Protein AF-A0A4Q6A6E2-F1 (afdb_monomer)

Sequence (60 aa):
IPITIVTLGLFLLVINIIIVKLCDYLIDGFAVNNWLAALLFSLVVSVVSSILHGFAKDKD

Structure (mmCIF, N/CA/C/O backbone):
data_AF-A0A4Q6A6E2-F1
#
_entry.id   AF-A0A4Q6A6E2-F1
#
loop_
_atom_site.group_PDB
_atom_site.id
_atom_site.type_symbol
_atom_site.label_atom_id
_atom_site.label_alt_id
_atom_site.label_comp_id
_atom_site.label_asym_id
_atom_site.label_entity_id
_atom_site.label_seq_id
_atom_site.pdbx_PDB_ins_code
_atom_site.Cartn_x
_atom_site.Cartn_y
_atom_site.Cartn_z
_atom_site.occupancy
_atom_site.B_iso_or_equiv
_atom_site.auth_seq_id
_atom_site.auth_comp_id
_atom_site.auth_asym_id
_atom_site.auth_atom_id
_atom_site.pdbx_PDB_model_num
ATOM 1 N N . ILE A 1 1 ? -24.964 -10.678 10.868 1.00 68.94 1 ILE A N 1
ATOM 2 C CA . ILE A 1 1 ? -24.737 -11.768 9.890 1.00 68.94 1 ILE A CA 1
ATOM 3 C C . ILE A 1 1 ? -23.242 -11.772 9.539 1.00 68.94 1 ILE A C 1
ATOM 5 O O . ILE A 1 1 ? -22.802 -10.868 8.838 1.00 68.94 1 ILE A O 1
ATOM 9 N N . PRO A 1 2 ? -22.437 -12.706 10.079 1.00 74.38 2 PRO A N 1
ATOM 10 C CA . PRO A 1 2 ? -20.973 -12.713 9.924 1.00 74.38 2 PRO A CA 1
ATOM 11 C C . PRO A 1 2 ? -20.520 -12.823 8.464 1.00 74.38 2 PRO A C 1
ATOM 13 O O . PRO A 1 2 ? -19.556 -12.178 8.064 1.00 74.38 2 PRO A O 1
ATOM 16 N N . ILE A 1 3 ? -21.281 -13.565 7.651 1.00 84.69 3 ILE A N 1
ATOM 17 C CA . ILE A 1 3 ? -21.037 -13.701 6.212 1.00 84.69 3 ILE A CA 1
ATOM 18 C C . ILE A 1 3 ? -21.056 -12.339 5.507 1.00 84.69 3 ILE A C 1
ATOM 20 O O . ILE A 1 3 ? -20.279 -12.126 4.592 1.00 84.69 3 ILE A O 1
ATOM 24 N N . THR A 1 4 ? -21.879 -11.393 5.976 1.00 81.06 4 THR A N 1
ATOM 25 C CA . THR A 1 4 ? -22.012 -10.064 5.371 1.00 81.06 4 THR A CA 1
ATOM 26 C C . THR A 1 4 ? -20.773 -9.206 5.612 1.00 81.06 4 THR A C 1
ATOM 28 O O . THR A 1 4 ? -20.360 -8.487 4.714 1.00 81.06 4 THR A O 1
ATOM 31 N N . ILE A 1 5 ? -20.134 -9.310 6.784 1.00 84.50 5 ILE A N 1
ATOM 32 C CA . ILE A 1 5 ? -18.848 -8.644 7.067 1.00 84.50 5 ILE A CA 1
ATOM 33 C C . ILE A 1 5 ? -17.755 -9.219 6.162 1.00 84.50 5 ILE A C 1
ATOM 35 O O . ILE A 1 5 ? -16.961 -8.468 5.605 1.00 84.50 5 ILE A O 1
ATOM 39 N N . VAL A 1 6 ? -17.746 -10.541 5.972 1.00 84.88 6 VAL A N 1
ATOM 40 C CA . VAL A 1 6 ? -16.788 -11.211 5.084 1.00 84.88 6 VAL A CA 1
ATOM 41 C C . VAL A 1 6 ? -17.014 -10.796 3.631 1.00 84.88 6 VAL A C 1
ATOM 43 O O . VAL A 1 6 ? -16.056 -10.440 2.955 1.00 84.88 6 VAL A O 1
ATOM 46 N N . THR A 1 7 ? -18.258 -10.762 3.146 1.00 86.94 7 THR A N 1
ATOM 47 C CA . THR A 1 7 ? -18.556 -10.365 1.762 1.00 86.94 7 THR A CA 1
ATOM 48 C C . THR A 1 7 ? -18.356 -8.871 1.520 1.00 86.94 7 THR A C 1
ATOM 50 O O . THR A 1 7 ? -17.862 -8.506 0.460 1.00 86.94 7 THR A O 1
ATOM 53 N N . LEU A 1 8 ? -18.687 -7.999 2.481 1.00 86.81 8 LEU A N 1
ATOM 54 C CA . LEU A 1 8 ? -18.434 -6.555 2.378 1.00 86.81 8 LEU A CA 1
ATOM 55 C C . LEU A 1 8 ? -16.937 -6.237 2.481 1.00 86.81 8 LEU A C 1
ATOM 57 O O . LEU A 1 8 ? -16.432 -5.430 1.706 1.00 86.81 8 LEU A O 1
ATOM 61 N N . GLY A 1 9 ? -16.207 -6.903 3.379 1.00 84.19 9 GLY A N 1
ATOM 62 C CA . GLY A 1 9 ? -14.751 -6.787 3.476 1.00 84.19 9 GLY A CA 1
ATOM 63 C C . GLY A 1 9 ? -14.048 -7.295 2.216 1.00 84.19 9 GLY A C 1
ATOM 64 O O . GLY A 1 9 ? -13.156 -6.629 1.693 1.00 84.19 9 GLY A O 1
ATOM 65 N N . LEU A 1 10 ? -14.500 -8.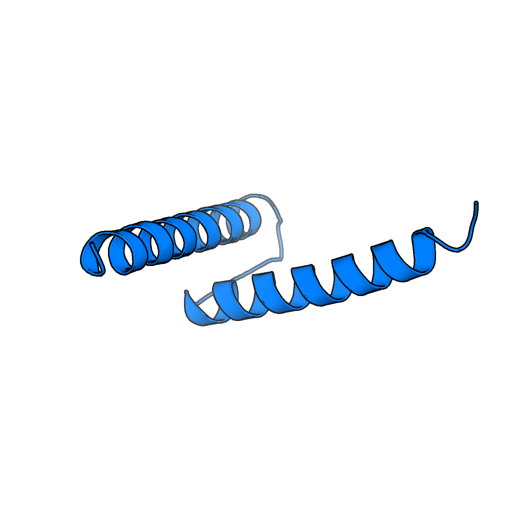428 1.668 1.00 84.62 10 LEU A N 1
ATOM 66 C CA . LEU A 1 10 ? -13.995 -8.965 0.406 1.00 84.62 10 LEU A CA 1
ATOM 67 C C . LEU A 1 10 ? -14.306 -8.030 -0.773 1.00 84.62 10 LEU A C 1
ATOM 69 O O . LEU A 1 10 ? -13.442 -7.810 -1.617 1.00 84.62 10 LEU A O 1
ATOM 73 N N . PHE A 1 11 ? -15.496 -7.427 -0.811 1.00 87.62 11 PHE A N 1
ATOM 74 C CA . PHE A 1 11 ? -15.868 -6.449 -1.835 1.00 87.62 11 PHE A CA 1
ATOM 75 C C . PHE A 1 11 ? -14.962 -5.208 -1.807 1.00 87.62 11 PHE A C 1
ATOM 77 O O . PHE A 1 11 ? -14.488 -4.766 -2.851 1.00 87.62 11 PHE A O 1
ATOM 84 N N . LEU A 1 12 ? -14.638 -4.691 -0.618 1.00 84.44 12 LEU A N 1
ATOM 85 C CA . LEU A 1 12 ? -13.689 -3.580 -0.462 1.00 84.44 12 LEU A CA 1
ATOM 86 C C . LEU A 1 12 ? -12.274 -3.938 -0.944 1.00 84.44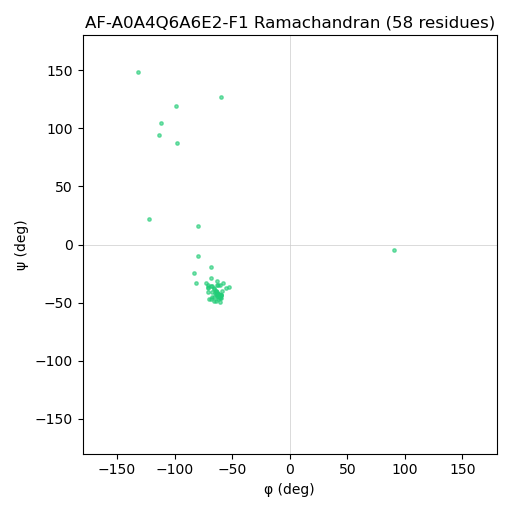 12 LEU A C 1
ATOM 88 O O . LEU A 1 12 ? -11.583 -3.095 -1.519 1.00 84.44 12 LEU A O 1
ATOM 92 N N . LEU A 1 13 ? -11.859 -5.189 -0.747 1.00 83.12 13 LEU A N 1
ATOM 93 C CA . LEU A 1 13 ? -10.599 -5.729 -1.258 1.00 83.12 13 LEU A CA 1
ATOM 94 C C . LEU A 1 13 ? -10.571 -5.730 -2.792 1.00 83.12 13 LEU A C 1
ATOM 96 O O . LEU A 1 13 ? -9.594 -5.284 -3.394 1.00 83.12 13 LEU A O 1
ATOM 100 N N . VAL A 1 14 ? -11.669 -6.157 -3.422 1.00 84.94 14 VAL A N 1
ATOM 101 C CA . VAL A 1 14 ? -11.829 -6.127 -4.884 1.00 84.94 14 VAL A CA 1
ATOM 102 C C . VAL A 1 14 ? -11.742 -4.692 -5.417 1.00 84.94 14 VAL A C 1
ATOM 104 O O . VAL A 1 14 ? -11.004 -4.445 -6.369 1.00 84.94 14 VAL A O 1
ATOM 107 N N . ILE A 1 15 ? -12.425 -3.732 -4.784 1.00 88.00 15 ILE A N 1
ATOM 108 C CA . ILE A 1 15 ? -12.388 -2.319 -5.199 1.00 88.00 15 ILE A CA 1
ATOM 109 C C . ILE A 1 15 ? -10.977 -1.727 -5.083 1.00 88.00 15 ILE A C 1
ATOM 111 O O . ILE A 1 15 ? -10.524 -1.057 -6.008 1.00 88.00 15 ILE A O 1
ATOM 115 N N . ASN A 1 16 ? -10.250 -2.008 -3.998 1.00 83.94 16 ASN A N 1
ATOM 116 C CA . ASN A 1 16 ? -8.867 -1.541 -3.843 1.00 83.94 16 ASN A CA 1
ATOM 117 C C . ASN A 1 16 ? -7.953 -2.061 -4.963 1.00 83.94 16 ASN A C 1
ATOM 119 O O . ASN A 1 16 ? -7.172 -1.298 -5.528 1.00 83.94 16 ASN A O 1
ATOM 123 N N . ILE A 1 17 ? -8.081 -3.343 -5.324 1.00 83.50 17 ILE A N 1
ATOM 124 C CA . ILE A 1 17 ? -7.304 -3.943 -6.418 1.00 83.50 17 ILE A CA 1
ATOM 125 C C . ILE A 1 17 ? -7.636 -3.267 -7.753 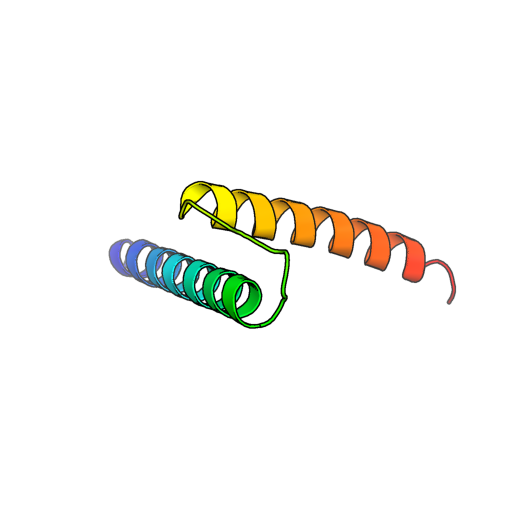1.00 83.50 17 ILE A C 1
ATOM 127 O O . ILE A 1 17 ? -6.717 -2.966 -8.514 1.00 83.50 17 ILE A O 1
ATOM 131 N N . ILE A 1 18 ? -8.918 -2.991 -8.025 1.00 87.38 18 ILE A N 1
ATOM 132 C CA . ILE A 1 18 ? -9.349 -2.286 -9.243 1.00 87.38 18 ILE A CA 1
ATOM 133 C C . ILE A 1 18 ? -8.713 -0.893 -9.318 1.00 87.38 18 ILE A C 1
ATOM 135 O O . ILE A 1 18 ? -8.176 -0.539 -10.362 1.00 87.38 18 ILE A O 1
ATOM 139 N N . ILE A 1 19 ? -8.719 -0.125 -8.225 1.00 86.88 19 ILE A N 1
ATOM 140 C CA . ILE A 1 19 ? -8.126 1.223 -8.181 1.00 86.88 19 ILE A CA 1
ATOM 141 C C . ILE A 1 19 ? -6.621 1.171 -8.469 1.00 86.88 19 ILE A C 1
ATOM 143 O O . ILE A 1 19 ? -6.122 1.954 -9.275 1.00 86.88 19 ILE A O 1
ATOM 147 N N . VAL A 1 20 ? -5.893 0.226 -7.869 1.00 84.44 20 VAL A N 1
ATOM 148 C CA . VAL A 1 20 ? -4.447 0.095 -8.103 1.00 84.44 20 VAL A CA 1
ATOM 149 C C . VAL A 1 20 ? -4.147 -0.349 -9.536 1.00 84.44 20 VAL A C 1
ATOM 151 O O . VAL A 1 20 ? -3.247 0.206 -10.160 1.00 84.44 20 VAL A O 1
ATOM 154 N N . LYS A 1 21 ? -4.921 -1.295 -10.087 1.00 83.25 21 LYS A N 1
ATOM 155 C CA . LYS A 1 21 ? -4.816 -1.713 -11.497 1.00 83.25 21 LYS A CA 1
ATOM 156 C C . LYS A 1 21 ? -5.155 -0.586 -12.472 1.00 83.25 21 LYS A C 1
ATOM 158 O O . LYS A 1 21 ? -4.614 -0.539 -13.571 1.00 83.25 21 LYS A O 1
ATOM 163 N N . LEU A 1 22 ? -6.045 0.315 -12.076 1.00 87.44 22 LEU A N 1
ATOM 164 C CA . LEU A 1 22 ? -6.352 1.506 -12.846 1.00 87.44 22 LEU A CA 1
ATOM 165 C C . L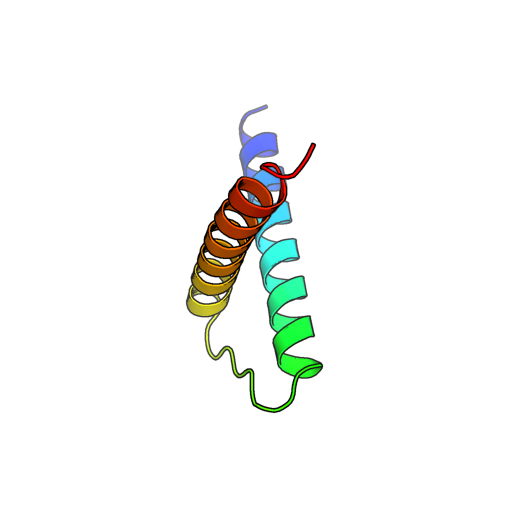EU A 1 22 ? -5.159 2.475 -12.814 1.00 87.44 22 LEU A C 1
ATOM 167 O O . LEU A 1 22 ? -4.713 2.903 -13.868 1.00 87.44 22 LEU A O 1
ATOM 171 N N . CYS A 1 23 ? -4.560 2.743 -11.651 1.00 85.69 23 CYS A N 1
ATOM 172 C CA . CYS A 1 23 ? -3.333 3.549 -11.563 1.00 85.69 23 CYS A CA 1
ATOM 173 C C . CYS A 1 23 ? -2.158 2.959 -12.363 1.00 85.69 23 CYS A C 1
ATOM 175 O O . CYS A 1 23 ? -1.454 3.716 -13.020 1.00 85.69 23 CYS A O 1
ATOM 177 N N . ASP A 1 24 ? -1.988 1.633 -12.335 1.00 86.06 24 ASP A N 1
ATOM 178 C CA . ASP A 1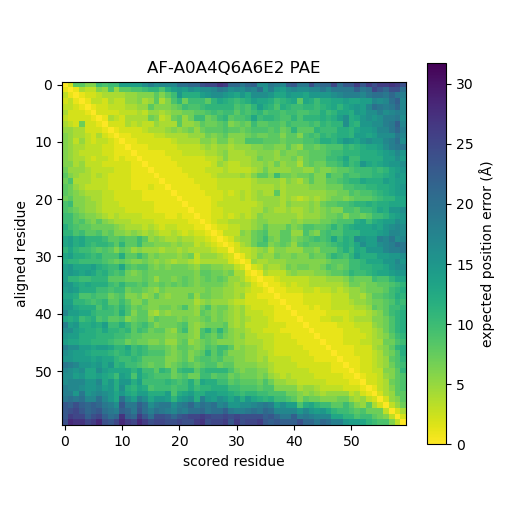 24 ? -1.022 0.859 -13.142 1.00 86.06 24 ASP A CA 1
ATOM 179 C C . ASP A 1 24 ? -1.186 1.132 -14.648 1.00 86.06 24 ASP A C 1
ATOM 181 O O . ASP A 1 24 ? -0.211 1.259 -15.378 1.00 86.06 24 ASP A O 1
ATOM 185 N N . TYR A 1 25 ? -2.426 1.302 -15.116 1.00 85.56 25 TYR A N 1
ATOM 186 C CA . TYR A 1 25 ? -2.713 1.640 -16.511 1.00 85.56 25 TYR A CA 1
ATOM 187 C C . TYR A 1 25 ? -2.567 3.136 -16.837 1.00 85.56 25 TYR A C 1
ATOM 189 O O . TYR A 1 25 ? -2.212 3.484 -17.960 1.00 85.56 25 TYR A O 1
ATOM 197 N N . LEU A 1 26 ? -2.871 4.034 -15.892 1.00 87.81 26 LEU A N 1
ATOM 198 C CA . LEU A 1 26 ? -2.832 5.483 -16.134 1.00 87.81 26 LEU A CA 1
ATOM 199 C C . LEU A 1 26 ? -1.435 6.101 -15.995 1.00 87.81 26 LEU A C 1
ATOM 201 O O . LEU A 1 26 ? -1.206 7.180 -16.541 1.00 87.81 26 LEU A O 1
ATOM 205 N N . ILE A 1 27 ? -0.535 5.483 -15.229 1.00 87.38 27 ILE A N 1
ATOM 206 C CA . ILE A 1 27 ? 0.778 6.047 -14.904 1.00 87.38 27 ILE A CA 1
ATOM 207 C C . ILE A 1 27 ? 1.867 5.217 -15.586 1.00 87.38 27 ILE A C 1
ATOM 209 O O . ILE A 1 27 ? 2.222 4.134 -15.125 1.00 87.38 27 ILE A O 1
ATOM 213 N N . ASP A 1 28 ? 2.444 5.759 -16.660 1.00 80.38 28 ASP A N 1
ATOM 214 C CA . ASP A 1 28 ? 3.588 5.138 -17.332 1.00 80.38 28 ASP A CA 1
ATOM 215 C C . ASP A 1 28 ? 4.778 4.987 -16.367 1.00 80.38 28 ASP A C 1
ATOM 217 O O . ASP A 1 28 ? 5.211 5.942 -15.717 1.00 80.38 28 ASP A O 1
ATOM 221 N N . GLY A 1 29 ? 5.307 3.764 -16.266 1.00 79.44 29 GLY A N 1
ATOM 222 C CA . GLY A 1 29 ? 6.393 3.400 -15.346 1.00 79.44 29 GLY A CA 1
ATOM 223 C C . GLY A 1 29 ? 5.943 2.892 -13.969 1.00 79.44 29 GLY A C 1
ATOM 224 O O . GLY A 1 29 ? 6.787 2.438 -13.194 1.00 79.44 29 GLY A O 1
ATOM 225 N N . PHE A 1 30 ? 4.643 2.903 -13.663 1.00 76.44 30 PHE A N 1
ATOM 226 C CA . PHE A 1 30 ? 4.089 2.289 -12.457 1.00 76.44 30 PHE A CA 1
ATOM 227 C C . PHE A 1 30 ? 3.531 0.902 -12.794 1.00 76.44 30 PHE A C 1
ATOM 229 O O . PHE A 1 30 ? 2.364 0.778 -13.122 1.00 76.44 30 PHE A O 1
ATOM 236 N N . ALA A 1 31 ? 4.383 -0.130 -12.732 1.00 77.56 31 ALA A N 1
ATOM 237 C CA . ALA A 1 31 ? 3.998 -1.516 -13.007 1.00 77.56 31 ALA A CA 1
ATOM 238 C C . ALA A 1 31 ? 3.737 -2.309 -11.713 1.00 77.56 31 ALA A C 1
ATOM 240 O O . ALA A 1 31 ? 4.647 -2.515 -10.902 1.00 77.56 31 AL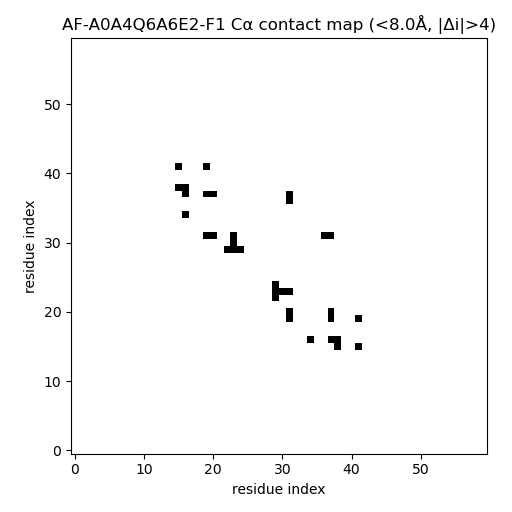A A O 1
ATOM 241 N N . VAL A 1 32 ? 2.514 -2.809 -11.529 1.00 80.69 32 VAL A N 1
ATOM 242 C CA . VAL A 1 32 ? 2.126 -3.672 -10.401 1.00 80.69 32 VAL A CA 1
ATOM 243 C C . VAL A 1 32 ? 1.783 -5.076 -10.903 1.00 80.69 32 VAL A C 1
ATOM 245 O O . VAL A 1 32 ? 0.652 -5.390 -11.290 1.00 80.69 32 VAL A O 1
ATOM 248 N N . ASN A 1 33 ? 2.785 -5.959 -10.868 1.00 78.38 33 ASN A N 1
ATOM 249 C CA . ASN A 1 33 ? 2.704 -7.295 -11.470 1.00 78.38 33 ASN A CA 1
ATOM 250 C C . ASN A 1 33 ? 1.732 -8.254 -10.755 1.00 78.38 33 ASN A C 1
ATOM 252 O O . ASN A 1 33 ? 1.158 -9.128 -11.402 1.00 78.38 33 ASN A O 1
ATOM 256 N N . ASN A 1 34 ? 1.507 -8.099 -9.443 1.00 80.56 34 ASN A N 1
ATOM 257 C CA . ASN A 1 34 ? 0.694 -9.030 -8.651 1.00 80.56 34 ASN A CA 1
ATOM 258 C C . ASN A 1 34 ? -0.340 -8.314 -7.767 1.00 80.56 34 ASN A C 1
ATOM 260 O O . ASN A 1 34 ? -0.079 -7.257 -7.202 1.00 80.56 34 ASN A O 1
ATOM 264 N N . TRP A 1 35 ? -1.485 -8.968 -7.546 1.00 75.94 35 TRP A N 1
ATOM 265 C CA . TRP A 1 35 ? -2.544 -8.552 -6.610 1.00 75.94 35 TRP A CA 1
ATOM 266 C C . TRP A 1 35 ? -2.036 -8.279 -5.185 1.00 75.94 35 TRP A C 1
ATOM 268 O O . TRP A 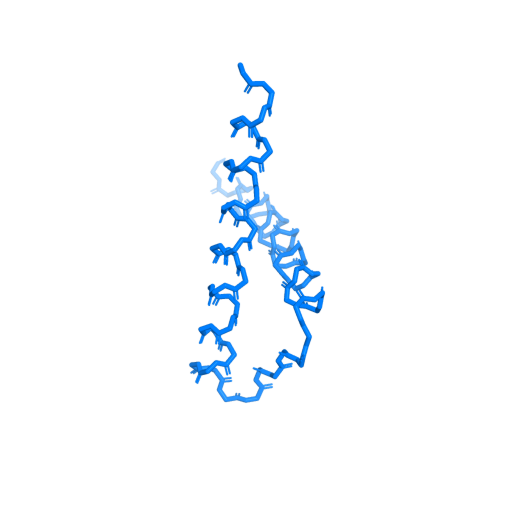1 35 ? -2.472 -7.332 -4.537 1.00 75.94 35 TRP A O 1
ATOM 278 N N . LEU A 1 36 ? -1.059 -9.058 -4.716 1.00 75.06 36 LEU A N 1
ATOM 279 C CA . LEU A 1 36 ? -0.423 -8.854 -3.413 1.00 75.06 36 LEU A CA 1
ATOM 280 C C . LEU A 1 36 ? 0.478 -7.608 -3.383 1.00 75.06 36 LEU A C 1
ATOM 282 O O . LEU A 1 36 ? 0.525 -6.904 -2.377 1.00 75.06 36 LEU A O 1
ATOM 286 N N . ALA A 1 37 ? 1.150 -7.307 -4.499 1.00 80.25 37 ALA A N 1
ATOM 287 C CA . ALA A 1 37 ? 1.932 -6.083 -4.648 1.00 80.25 37 ALA A CA 1
ATOM 288 C C . ALA A 1 37 ? 1.019 -4.847 -4.667 1.00 80.25 37 ALA A C 1
ATOM 290 O O . ALA A 1 37 ? 1.361 -3.837 -4.062 1.00 80.25 37 ALA A O 1
ATOM 291 N N . ALA A 1 38 ? -0.176 -4.950 -5.263 1.00 80.69 38 ALA A N 1
ATOM 292 C CA . ALA A 1 38 ? -1.182 -3.889 -5.228 1.00 80.69 38 ALA A CA 1
ATOM 293 C C . ALA A 1 38 ? -1.685 -3.595 -3.806 1.00 80.69 38 ALA A C 1
ATOM 295 O O . ALA A 1 38 ? -1.836 -2.437 -3.423 1.00 80.69 38 ALA A O 1
ATOM 296 N N . LEU A 1 39 ? -1.898 -4.647 -3.013 1.00 79.75 39 LEU A N 1
ATOM 297 C CA . LEU A 1 39 ? -2.357 -4.550 -1.626 1.00 79.75 39 LEU A CA 1
ATOM 298 C C . LEU A 1 39 ? -1.285 -3.911 -0.723 1.00 79.75 39 LEU A C 1
ATOM 300 O O . LEU A 1 39 ? -1.577 -3.007 0.054 1.00 79.75 39 LEU A O 1
ATOM 304 N N . LEU A 1 40 ? -0.022 -4.330 -0.862 1.00 80.69 40 LEU A N 1
ATOM 305 C CA . LEU A 1 40 ? 1.093 -3.704 -0.144 1.00 80.69 40 LEU A CA 1
ATOM 306 C C . LEU A 1 40 ? 1.328 -2.258 -0.590 1.00 80.69 40 LEU A C 1
ATOM 308 O O . LEU A 1 40 ? 1.615 -1.406 0.247 1.00 80.69 40 LEU A O 1
ATOM 312 N N . PHE A 1 41 ? 1.170 -1.958 -1.880 1.00 83.25 41 PHE A N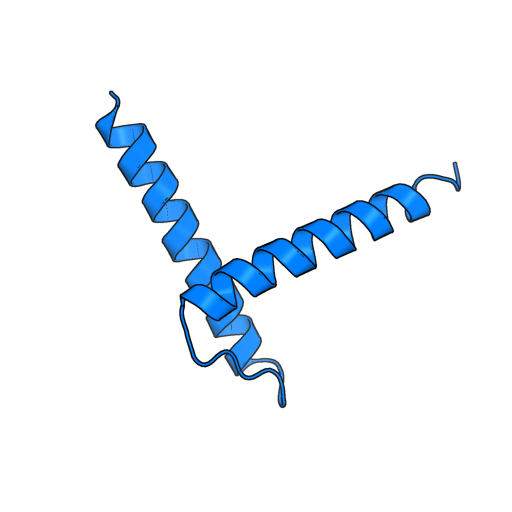 1
ATOM 313 C CA . PHE A 1 41 ? 1.288 -0.595 -2.385 1.00 83.25 41 PHE A CA 1
ATOM 314 C C . PHE A 1 41 ? 0.226 0.330 -1.783 1.00 83.25 41 PHE A C 1
ATOM 316 O O . PHE A 1 41 ? 0.573 1.405 -1.295 1.00 83.25 41 PHE A O 1
ATOM 323 N N . SER 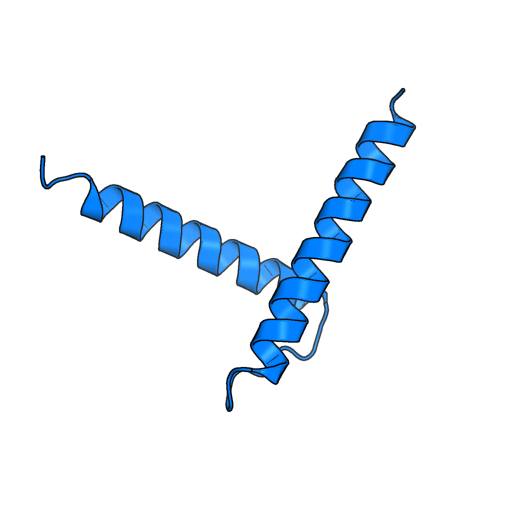A 1 42 ? -1.046 -0.090 -1.741 1.00 79.62 42 SER A N 1
ATOM 324 C CA . SER A 1 42 ? -2.105 0.734 -1.143 1.00 79.62 42 SER A CA 1
ATOM 325 C C . SER A 1 42 ? -1.878 0.966 0.355 1.00 79.62 42 SER A C 1
ATOM 327 O O . SER A 1 42 ? -2.122 2.068 0.848 1.00 79.62 42 SER A O 1
ATOM 329 N N . LEU A 1 43 ? -1.322 -0.025 1.063 1.00 83.81 43 LEU A N 1
ATOM 330 C CA . LEU A 1 43 ? -0.914 0.112 2.461 1.00 83.81 43 LEU A CA 1
ATOM 331 C C . LEU A 1 43 ? 0.213 1.143 2.628 1.00 83.81 43 LEU A C 1
ATOM 333 O O . LEU A 1 43 ? 0.104 2.030 3.472 1.00 83.81 43 LEU A O 1
ATOM 337 N N . VAL A 1 44 ? 1.273 1.065 1.818 1.00 87.62 44 VAL A N 1
ATOM 338 C CA . VAL A 1 44 ? 2.393 2.022 1.871 1.00 87.62 44 VAL A CA 1
ATOM 339 C C . VAL A 1 44 ? 1.912 3.433 1.541 1.00 87.62 44 VAL A C 1
ATOM 341 O O . VAL A 1 44 ? 2.235 4.364 2.274 1.00 87.62 44 VAL A O 1
ATOM 344 N N . VAL A 1 45 ? 1.095 3.599 0.498 1.00 84.31 45 VAL A N 1
ATOM 345 C CA . VAL A 1 45 ? 0.497 4.895 0.143 1.00 84.31 45 VAL A CA 1
ATOM 346 C C . VAL A 1 45 ? -0.354 5.434 1.286 1.00 84.31 45 VAL A C 1
ATOM 348 O O . VAL A 1 45 ? -0.238 6.610 1.618 1.00 84.31 45 VAL A O 1
ATOM 351 N N . SER A 1 46 ? -1.165 4.595 1.932 1.00 82.94 46 SER A N 1
ATOM 352 C CA . SER A 1 46 ? -1.972 5.003 3.084 1.00 82.94 46 SER A CA 1
ATOM 353 C C . SER A 1 46 ? -1.107 5.455 4.263 1.00 82.94 46 SER A C 1
ATOM 355 O O . SER A 1 46 ? -1.398 6.491 4.858 1.00 82.94 46 SER A O 1
ATOM 357 N N . VAL A 1 47 ? -0.020 4.741 4.567 1.00 88.19 47 VAL A N 1
ATOM 358 C CA . VAL A 1 47 ? 0.922 5.116 5.633 1.00 88.19 47 VAL A CA 1
ATOM 359 C C . VAL A 1 47 ? 1.637 6.424 5.296 1.00 88.19 47 VAL A C 1
ATOM 361 O O . VAL A 1 47 ? 1.650 7.340 6.114 1.00 88.19 47 VAL A O 1
ATOM 364 N N . VAL A 1 48 ? 2.182 6.551 4.084 1.00 89.19 48 VAL A N 1
ATOM 365 C CA . VAL A 1 48 ? 2.860 7.774 3.626 1.00 89.19 48 VAL A CA 1
ATOM 366 C C . VAL A 1 48 ? 1.891 8.954 3.637 1.00 89.19 48 VAL A C 1
ATOM 368 O O . VAL A 1 48 ? 2.222 10.010 4.164 1.00 89.19 48 VAL A O 1
ATOM 371 N N . SER A 1 49 ? 0.671 8.773 3.133 1.00 85.31 49 SER A N 1
ATOM 372 C CA . SER A 1 49 ? -0.368 9.803 3.124 1.00 85.31 49 SER A CA 1
ATOM 373 C C . SER A 1 49 ? -0.822 10.170 4.539 1.00 85.31 49 SER A C 1
ATOM 375 O O . SER A 1 49 ? -0.976 11.351 4.826 1.00 85.31 49 SER A O 1
ATOM 377 N N . SER A 1 50 ? -0.939 9.208 5.460 1.00 86.56 50 SER A N 1
ATOM 378 C CA . SER A 1 50 ? -1.244 9.476 6.872 1.00 86.56 50 SER A CA 1
ATOM 379 C C . SER A 1 50 ? -0.142 10.282 7.556 1.00 86.56 50 SER A C 1
ATOM 381 O O . SER A 1 50 ? -0.444 11.176 8.343 1.00 86.56 50 SER A O 1
ATOM 383 N N . ILE A 1 51 ? 1.124 9.980 7.266 1.00 90.00 51 ILE A N 1
ATOM 384 C CA . ILE A 1 51 ? 2.273 10.716 7.799 1.00 90.00 51 ILE A CA 1
ATOM 385 C C . ILE A 1 51 ? 2.309 12.131 7.206 1.00 90.00 51 ILE A C 1
ATOM 387 O O . ILE A 1 51 ? 2.416 13.102 7.950 1.00 90.00 51 ILE A O 1
ATOM 391 N N . LEU A 1 52 ? 2.150 12.262 5.885 1.00 87.94 52 LEU A N 1
ATOM 392 C CA . LEU A 1 52 ? 2.089 13.554 5.195 1.00 87.94 52 LEU A CA 1
ATOM 393 C C . LEU A 1 52 ? 0.932 14.419 5.705 1.00 87.94 52 LEU A C 1
ATOM 395 O O . LEU A 1 52 ? 1.129 15.603 5.947 1.00 87.94 52 LEU A O 1
ATOM 399 N N . HIS A 1 53 ? -0.255 13.843 5.907 1.00 85.12 53 HIS A N 1
ATOM 400 C CA . HIS A 1 53 ? -1.406 14.551 6.472 1.00 85.12 53 HIS A CA 1
ATOM 401 C C . HIS A 1 53 ? -1.188 14.906 7.945 1.00 85.12 53 HIS A C 1
ATOM 403 O O . HIS A 1 53 ? -1.618 15.971 8.375 1.00 85.12 53 HIS A O 1
ATOM 409 N N . GLY A 1 54 ? -0.507 14.045 8.706 1.00 82.88 54 GLY A N 1
ATOM 410 C CA . GLY A 1 54 ? -0.106 14.324 10.084 1.00 82.88 54 GLY A CA 1
ATOM 411 C C . GLY A 1 54 ? 0.813 15.542 10.177 1.00 82.88 54 GLY A C 1
ATOM 412 O O . GLY A 1 54 ? 0.513 16.459 10.927 1.00 82.88 54 GLY A O 1
ATOM 413 N N . PHE A 1 55 ? 1.862 15.601 9.351 1.00 79.19 55 PHE A N 1
ATOM 414 C CA . PHE A 1 55 ? 2.785 16.744 9.307 1.00 79.19 55 PHE A CA 1
ATOM 415 C C . PHE A 1 55 ? 2.184 18.001 8.663 1.00 79.19 55 PHE A C 1
ATOM 417 O O . PHE A 1 55 ? 2.520 19.115 9.053 1.00 79.19 55 PHE A O 1
ATOM 424 N N . ALA A 1 56 ? 1.295 17.859 7.676 1.00 75.50 56 ALA A N 1
ATOM 425 C CA . ALA A 1 56 ? 0.602 18.997 7.070 1.00 75.50 56 ALA A CA 1
ATOM 426 C C . ALA A 1 56 ? -0.394 19.663 8.036 1.00 75.50 56 ALA A C 1
ATOM 428 O O . ALA A 1 56 ? -0.762 20.816 7.825 1.00 75.50 56 ALA A O 1
ATOM 429 N N . LYS A 1 57 ? -0.812 18.956 9.093 1.00 63.31 57 LYS A N 1
ATOM 430 C CA . LYS A 1 57 ? -1.737 19.453 10.117 1.00 63.31 57 LYS A CA 1
ATOM 431 C C . LYS A 1 57 ? -1.069 20.359 11.164 1.00 63.31 57 LYS A C 1
ATOM 433 O O . LYS A 1 57 ? -1.784 21.012 11.910 1.00 63.31 57 LYS A O 1
ATOM 438 N N . ASP A 1 58 ? 0.261 20.461 11.188 1.00 61.12 58 ASP A N 1
ATOM 439 C CA . ASP A 1 58 ? 1.027 21.309 12.124 1.00 61.12 58 ASP A CA 1
ATOM 440 C C . ASP A 1 58 ? 1.073 22.806 11.734 1.00 61.12 58 ASP A C 1
ATOM 442 O O . ASP A 1 58 ? 1.919 23.557 12.223 1.00 61.12 58 ASP A O 1
ATOM 446 N N . LYS A 1 59 ? 0.199 23.271 10.830 1.00 52.66 59 LYS A N 1
ATOM 447 C CA . LYS A 1 59 ? 0.206 24.663 10.345 1.00 52.66 59 LYS A CA 1
ATOM 448 C C . LYS A 1 59 ? -1.093 25.447 10.549 1.00 52.66 59 LYS A C 1
ATOM 450 O O . LYS A 1 59 ? -1.265 26.459 9.874 1.00 52.66 59 LYS A O 1
ATOM 455 N N . ASP A 1 60 ? -1.922 25.018 11.502 1.00 47.28 60 ASP A N 1
ATOM 456 C CA . ASP A 1 60 ? -3.048 25.790 12.051 1.00 47.28 60 ASP A CA 1
ATOM 457 C C . ASP A 1 60 ? -2.947 25.904 13.580 1.00 47.28 60 ASP A C 1
ATOM 459 O O . ASP A 1 60 ? -2.848 24.847 14.249 1.00 47.28 60 ASP A O 1
#

Secondary structure (DSSP, 8-state):
-HHHHHHHHHHHHHHHHHHHHHHHHHSTT----SHHHHHHHHHHHHHHHHHHHHHHGGG-

Foldseek 3Di:
DVVVVVVVVVVVLVVQLVVLVVVCVVDPPSHDPDSVSSVVVVVVVVVVVVVVVVVVVVPD

Radius of gyration: 14.94 Å; Cα contacts (8 Å, |Δi|>4): 17; chains: 1; bounding box: 31×40×30 Å

pLDDT: mean 81.33, std 8.09, range [47.28, 90.0]

Solvent-accessible surface area (backbone atoms only — not comparable to full-atom values): 3521 Å² total; per-residue (Å²): 113,73,66,56,57,53,53,52,53,51,49,51,52,53,51,51,48,52,53,44,55,45,49,37,71,72,36,90,90,44,82,67,93,41,76,68,54,37,55,52,47,53,50,50,52,49,51,52,50,52,51,51,52,55,64,65,57,77,77,120

Mean predicted aligned error: 8.09 Å